Protein AF-A0A372KPI4-F1 (afdb_monomer_lite)

Secondary structure (DSSP, 8-state):
---HHHHHHHHHHHHHHHHHHHHHHHHH--TTTTT-B--BSS-SBHHHHHHHHHHH-PPBTT--THHHHHHHHHHHHHHH--

Organism: NCBI:txid2173853

Structure (mmCIF, N/CA/C/O backbone):
data_AF-A0A372KPI4-F1
#
_entry.id   AF-A0A372KPI4-F1
#
loop_
_atom_site.group_PDB
_atom_site.id
_atom_site.type_symbol
_atom_site.label_atom_id
_atom_site.label_alt_id
_atom_site.label_comp_id
_atom_site.label_asym_id
_atom_site.label_entity_id
_atom_site.label_seq_id
_atom_site.pdbx_PDB_ins_code
_atom_site.Cartn_x
_atom_site.Cartn_y
_atom_site.Cartn_z
_atom_site.occupancy
_atom_site.B_iso_or_equiv
_atom_site.auth_seq_id
_atom_site.auth_comp_id
_atom_site.auth_asym_id
_atom_site.auth_atom_id
_atom_site.pdbx_PDB_model_num
ATOM 1 N N . MET A 1 1 ? -22.366 8.358 19.152 1.00 82.38 1 MET A N 1
ATOM 2 C CA . MET A 1 1 ? -20.968 8.356 19.646 1.00 82.38 1 MET A CA 1
ATOM 3 C C . MET A 1 1 ? -20.571 6.929 19.988 1.00 82.38 1 MET A C 1
ATOM 5 O O . MET A 1 1 ? -21.427 6.192 20.455 1.00 82.38 1 MET A O 1
ATOM 9 N N . LEU A 1 2 ? -19.321 6.533 19.731 1.00 92.31 2 LEU A N 1
ATOM 10 C CA . LEU A 1 2 ? -18.821 5.203 20.109 1.00 92.31 2 LEU A CA 1
ATOM 11 C C . LEU A 1 2 ? -18.699 5.099 21.631 1.00 92.31 2 LEU A C 1
ATOM 13 O O . LEU A 1 2 ? -18.292 6.067 22.275 1.00 92.31 2 LEU A O 1
ATOM 17 N N . ASN A 1 3 ? -18.988 3.929 22.202 1.00 97.44 3 ASN A N 1
ATOM 18 C CA . ASN A 1 3 ? -18.672 3.697 23.611 1.00 97.44 3 ASN A CA 1
ATOM 19 C C . ASN A 1 3 ? -17.164 3.427 23.806 1.00 97.44 3 ASN A C 1
ATOM 21 O O . ASN A 1 3 ? -16.432 3.132 22.856 1.00 97.44 3 ASN A O 1
ATOM 25 N N . LYS A 1 4 ? -16.684 3.504 25.055 1.00 97.19 4 LYS A N 1
ATOM 26 C CA . LYS A 1 4 ? -15.259 3.320 25.396 1.00 97.19 4 LYS A CA 1
ATOM 27 C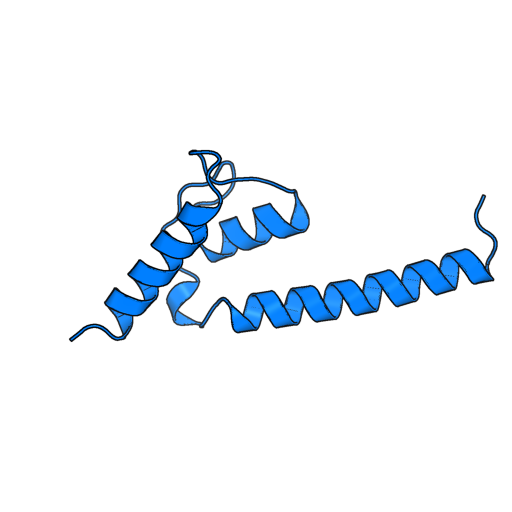 C . LYS A 1 4 ? -14.688 1.990 24.887 1.00 97.19 4 LYS A C 1
ATOM 29 O O . LYS A 1 4 ? -13.553 1.948 24.412 1.00 97.19 4 LYS A O 1
ATOM 34 N N . GLN A 1 5 ? -15.451 0.901 24.980 1.00 97.94 5 GLN A N 1
ATOM 35 C CA . GLN A 1 5 ? -15.006 -0.423 24.542 1.00 97.94 5 GLN A CA 1
ATOM 36 C C . GLN A 1 5 ? -14.867 -0.484 23.017 1.00 97.94 5 GLN A C 1
ATOM 38 O O . GLN A 1 5 ? -13.865 -0.990 22.508 1.00 97.94 5 GLN A O 1
ATOM 43 N N . GLU A 1 6 ? -15.835 0.067 22.287 1.00 98.06 6 GLU A N 1
ATOM 44 C CA . GLU A 1 6 ? -15.807 0.148 20.829 1.00 98.06 6 GLU A CA 1
ATOM 45 C C . GLU A 1 6 ? -14.670 1.030 20.327 1.00 98.06 6 GLU A C 1
ATOM 47 O O . GLU A 1 6 ? -13.953 0.621 19.412 1.00 98.06 6 GLU A O 1
ATOM 52 N N . PHE A 1 7 ? -14.475 2.197 20.946 1.00 98.12 7 PHE A N 1
ATOM 53 C CA . PHE A 1 7 ? -13.375 3.105 20.638 1.00 98.12 7 PHE A CA 1
ATOM 54 C C . PHE A 1 7 ? -12.023 2.400 20.805 1.00 98.12 7 PHE A C 1
ATOM 56 O O . PHE A 1 7 ? -11.250 2.303 19.853 1.00 98.12 7 PHE A O 1
ATOM 63 N N . ASN A 1 8 ? -11.779 1.790 21.970 1.00 98.25 8 ASN A N 1
ATOM 64 C CA . ASN A 1 8 ? -10.529 1.077 22.247 1.00 98.25 8 ASN A CA 1
ATOM 65 C C . ASN A 1 8 ? -10.312 -0.127 21.318 1.00 98.25 8 ASN A C 1
ATOM 67 O O . ASN A 1 8 ? -9.185 -0.398 20.900 1.00 98.25 8 ASN A O 1
ATOM 71 N N . ARG A 1 9 ? -11.380 -0.856 20.969 1.00 98.31 9 ARG A N 1
ATOM 72 C CA . ARG A 1 9 ? -11.305 -1.963 20.005 1.00 98.31 9 ARG A CA 1
ATOM 73 C C . ARG A 1 9 ? -10.892 -1.463 18.621 1.00 98.31 9 ARG A C 1
ATOM 75 O O . ARG A 1 9 ? -10.026 -2.079 18.004 1.00 98.31 9 ARG A O 1
ATOM 82 N N . LYS A 1 10 ? -11.488 -0.365 18.142 1.00 98.31 10 LYS A N 1
ATOM 83 C CA . LYS A 1 10 ? -11.138 0.235 16.847 1.00 98.31 10 LYS A CA 1
ATOM 84 C C . LYS A 1 10 ? -9.701 0.761 16.845 1.00 98.31 10 LYS A C 1
ATOM 86 O O . LYS A 1 10 ? -8.978 0.445 15.911 1.00 98.31 10 LYS A O 1
ATOM 91 N N . MET A 1 11 ? -9.264 1.433 17.913 1.00 98.06 11 MET A N 1
ATOM 92 C CA . MET A 1 11 ? -7.881 1.910 18.067 1.00 98.06 11 MET A CA 1
ATOM 93 C C . MET A 1 11 ? -6.855 0.772 17.991 1.00 98.06 11 MET A C 1
ATOM 95 O O . MET A 1 11 ? -5.919 0.836 17.200 1.00 98.06 11 MET A O 1
ATOM 99 N N . ARG A 1 12 ? -7.053 -0.316 18.752 1.00 98.38 12 ARG A N 1
ATOM 100 C CA . ARG A 1 12 ? -6.149 -1.481 18.701 1.00 98.38 12 ARG A CA 1
ATOM 101 C C . ARG A 1 12 ? -6.131 -2.147 17.328 1.00 98.38 12 ARG A C 1
ATOM 103 O O . ARG A 1 12 ? -5.073 -2.554 16.858 1.00 98.38 12 ARG A O 1
ATOM 110 N N . ARG A 1 13 ? -7.296 -2.255 16.679 1.00 98.38 13 ARG A N 1
ATOM 111 C CA . ARG A 1 13 ? -7.385 -2.808 15.324 1.00 98.38 13 ARG A CA 1
ATOM 112 C C . ARG A 1 13 ? -6.641 -1.932 14.319 1.00 98.38 13 ARG A C 1
ATOM 114 O O . ARG A 1 13 ? -5.906 -2.486 13.514 1.00 98.38 13 ARG A O 1
ATOM 121 N N . ALA A 1 14 ? -6.823 -0.613 14.380 1.00 98.06 14 ALA A N 1
ATOM 122 C CA . ALA A 1 14 ? -6.118 0.332 13.520 1.00 98.06 14 ALA A CA 1
ATOM 123 C C . ALA A 1 14 ? -4.603 0.186 13.691 1.00 98.06 14 ALA A C 1
ATOM 125 O O . ALA A 1 14 ? -3.918 -0.052 12.708 1.00 98.06 14 ALA A O 1
ATOM 126 N N . ARG A 1 15 ? -4.103 0.173 14.936 1.00 98.06 15 ARG A N 1
ATOM 127 C CA . ARG A 1 15 ? -2.674 -0.022 15.215 1.00 98.06 15 ARG A CA 1
ATOM 128 C C . ARG A 1 15 ? -2.116 -1.307 14.596 1.00 98.06 15 ARG A C 1
ATOM 130 O O . ARG A 1 15 ? -1.101 -1.249 13.915 1.00 98.06 15 ARG A O 1
ATOM 137 N N . ARG A 1 16 ? -2.805 -2.438 14.783 1.00 98.31 16 ARG A N 1
ATOM 138 C CA . ARG A 1 16 ? -2.387 -3.725 14.205 1.00 98.31 16 ARG A CA 1
ATOM 139 C C . ARG A 1 16 ? -2.368 -3.697 12.674 1.00 98.31 16 ARG A C 1
ATOM 141 O O . ARG A 1 16 ? -1.474 -4.269 12.068 1.00 98.31 16 ARG A O 1
ATOM 148 N N . LEU A 1 17 ? -3.365 -3.069 12.049 1.00 97.31 17 LEU A N 1
ATOM 149 C CA . LEU A 1 17 ? -3.405 -2.933 10.590 1.00 97.31 17 LEU A CA 1
ATOM 150 C C . LEU A 1 17 ? -2.267 -2.039 10.086 1.00 97.31 17 LEU A C 1
ATOM 152 O O . LEU A 1 17 ? -1.629 -2.387 9.104 1.00 97.31 17 LEU A O 1
ATOM 156 N N . THR A 1 18 ? -1.963 -0.943 10.784 1.00 95.94 18 THR A N 1
ATOM 157 C CA . THR A 1 18 ? -0.817 -0.083 10.460 1.00 95.94 18 THR A CA 1
ATOM 158 C C . THR A 1 18 ? 0.505 -0.844 10.540 1.00 95.94 18 THR A C 1
ATOM 160 O O . THR A 1 18 ? 1.334 -0.704 9.652 1.00 95.94 18 THR A O 1
ATOM 163 N N . GLU A 1 19 ? 0.703 -1.680 11.562 1.00 96.44 19 GLU A N 1
ATOM 164 C CA . GLU A 1 19 ? 1.907 -2.518 11.678 1.00 96.44 19 GLU A CA 1
ATOM 165 C C . GLU A 1 19 ? 2.038 -3.502 10.506 1.00 96.44 19 GLU A C 1
ATOM 167 O O . GLU A 1 19 ? 3.122 -3.639 9.948 1.00 96.44 19 GLU A O 1
ATOM 172 N N . GLN A 1 20 ? 0.931 -4.118 10.076 1.00 96.69 20 GLN A N 1
ATOM 173 C CA . GLN A 1 20 ? 0.918 -4.996 8.898 1.00 96.69 20 GLN A CA 1
ATOM 174 C C . GLN A 1 20 ? 1.229 -4.239 7.604 1.00 96.69 20 GLN A C 1
ATOM 176 O O . GLN A 1 20 ? 1.991 -4.729 6.781 1.00 96.69 20 GLN A O 1
ATOM 181 N N . VAL A 1 21 ? 0.676 -3.036 7.433 1.00 94.56 21 VAL A N 1
ATOM 182 C CA . VAL A 1 21 ? 0.975 -2.176 6.279 1.00 94.56 21 VAL A CA 1
ATOM 183 C C . VAL A 1 21 ? 2.455 -1.805 6.239 1.00 94.56 21 VAL A C 1
ATOM 185 O O . VAL A 1 21 ? 3.066 -1.889 5.180 1.00 94.56 21 VAL A O 1
ATOM 188 N N . ILE A 1 22 ? 3.040 -1.426 7.379 1.00 91.44 22 ILE A N 1
ATOM 189 C CA . ILE A 1 22 ? 4.473 -1.117 7.471 1.00 91.44 22 ILE A CA 1
ATOM 190 C C . ILE A 1 22 ? 5.296 -2.334 7.051 1.00 91.44 22 ILE A C 1
ATOM 192 O O . ILE A 1 22 ? 6.186 -2.194 6.222 1.00 91.44 22 ILE A O 1
ATOM 196 N N . GLN A 1 23 ? 4.983 -3.519 7.580 1.00 92.75 23 GLN A N 1
ATOM 197 C CA . GLN A 1 23 ? 5.689 -4.746 7.218 1.00 92.75 23 GLN A CA 1
ATOM 198 C C . GLN A 1 23 ? 5.593 -5.041 5.713 1.00 92.75 23 GLN A C 1
ATOM 200 O O . GLN A 1 23 ? 6.612 -5.300 5.088 1.00 92.75 23 GLN A O 1
ATOM 205 N N . LEU A 1 24 ? 4.403 -4.929 5.118 1.00 92.56 24 LEU A N 1
ATOM 206 C CA . LEU A 1 24 ? 4.219 -5.143 3.680 1.00 92.56 24 LEU A CA 1
ATOM 207 C C . LEU A 1 24 ? 4.997 -4.126 2.833 1.00 92.56 24 LEU A C 1
ATOM 209 O O . LEU A 1 24 ? 5.582 -4.511 1.830 1.00 92.56 24 LEU A O 1
ATOM 213 N N . LYS A 1 25 ? 5.059 -2.848 3.241 1.00 89.19 25 LYS A N 1
ATOM 214 C CA . LYS A 1 25 ? 5.885 -1.834 2.556 1.00 89.19 25 LYS A CA 1
ATOM 215 C C . LYS A 1 25 ? 7.368 -2.241 2.540 1.00 89.19 25 LYS A C 1
ATOM 217 O O . LYS A 1 25 ? 8.005 -2.118 1.502 1.00 89.19 25 LYS A O 1
ATOM 222 N N . TRP A 1 26 ? 7.886 -2.772 3.652 1.00 86.44 26 TRP A N 1
ATOM 223 C CA . TRP A 1 26 ? 9.259 -3.296 3.737 1.00 86.44 26 TRP A CA 1
ATOM 224 C C . TRP A 1 26 ? 9.485 -4.578 2.931 1.00 86.44 26 TRP A C 1
ATOM 226 O O . TRP A 1 26 ? 10.587 -4.803 2.453 1.00 86.44 26 TRP A O 1
ATOM 236 N N . GLU A 1 27 ? 8.475 -5.439 2.805 1.00 87.75 27 GLU A N 1
ATOM 237 C CA . GLU A 1 27 ? 8.571 -6.663 1.997 1.00 87.75 27 GLU A CA 1
ATOM 238 C C . GLU A 1 27 ? 8.533 -6.367 0.492 1.00 87.75 27 GLU A C 1
ATOM 240 O O . GLU A 1 27 ? 9.125 -7.112 -0.284 1.00 87.75 27 GLU A O 1
ATOM 245 N N . ILE A 1 28 ? 7.847 -5.292 0.085 1.00 86.88 28 ILE A N 1
ATOM 246 C CA . ILE A 1 28 ? 7.789 -4.845 -1.313 1.00 86.88 28 ILE A CA 1
ATOM 247 C C . ILE A 1 28 ? 9.082 -4.142 -1.725 1.00 86.88 28 ILE A C 1
ATOM 249 O O . ILE A 1 28 ? 9.511 -4.347 -2.850 1.00 86.88 28 ILE A O 1
ATOM 253 N N . LEU A 1 29 ? 9.657 -3.307 -0.852 1.00 80.69 29 LEU A N 1
ATOM 254 C CA . LEU A 1 29 ? 10.787 -2.439 -1.184 1.00 80.69 29 LEU A CA 1
ATOM 255 C C . LEU A 1 29 ? 12.076 -2.912 -0.507 1.00 80.69 29 LEU A C 1
ATOM 257 O O . LEU A 1 29 ? 12.219 -2.810 0.715 1.00 80.69 29 LEU A O 1
ATOM 261 N N . SER A 1 30 ? 13.048 -3.358 -1.301 1.00 72.94 30 SER A N 1
ATOM 262 C CA . SER A 1 30 ? 14.437 -3.451 -0.841 1.00 72.94 30 SER A CA 1
ATOM 263 C C . SER A 1 30 ? 15.101 -2.061 -0.811 1.00 72.94 30 SER A C 1
ATOM 265 O O . SER A 1 30 ? 14.613 -1.109 -1.420 1.00 72.94 30 SER A O 1
ATOM 267 N N . ASN A 1 31 ? 16.216 -1.901 -0.081 1.00 69.44 31 ASN A N 1
ATOM 268 C CA . ASN A 1 31 ? 16.859 -0.586 0.106 1.00 69.44 31 ASN A CA 1
ATOM 269 C C . ASN A 1 31 ? 17.245 0.112 -1.214 1.00 69.44 31 ASN A C 1
ATOM 271 O O . ASN A 1 31 ? 17.224 1.341 -1.268 1.00 69.44 31 ASN A O 1
ATOM 275 N N . ASP A 1 32 ? 17.588 -0.650 -2.253 1.00 71.81 32 ASP A N 1
ATOM 276 C CA . ASP A 1 32 ? 18.045 -0.102 -3.536 1.00 71.81 32 ASP A CA 1
ATOM 277 C C . ASP A 1 32 ? 16.868 0.319 -4.445 1.00 71.81 32 ASP A C 1
ATOM 279 O O . ASP A 1 32 ? 17.034 1.163 -5.324 1.00 71.81 32 ASP A O 1
ATOM 283 N N . GLU A 1 33 ? 15.655 -0.181 -4.185 1.00 78.69 33 GLU A N 1
ATOM 284 C CA . GLU A 1 33 ? 14.431 0.112 -4.954 1.00 78.69 33 GLU A CA 1
ATOM 285 C C . GLU A 1 33 ? 13.756 1.430 -4.537 1.00 78.69 33 GLU A C 1
ATOM 287 O O . GLU A 1 33 ? 12.858 1.933 -5.215 1.00 78.69 33 GLU A O 1
ATOM 292 N N . LEU A 1 34 ? 14.180 2.021 -3.414 1.00 81.06 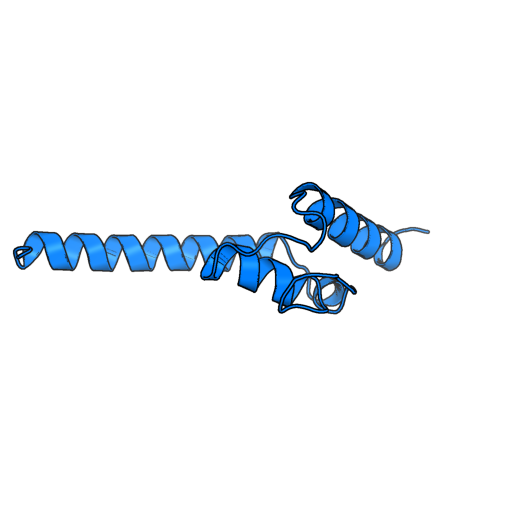34 LEU A N 1
ATOM 293 C CA . LEU A 1 34 ? 13.562 3.234 -2.872 1.00 81.06 34 LEU A CA 1
ATOM 294 C C . LEU A 1 34 ? 13.683 4.424 -3.831 1.00 81.06 34 LEU A C 1
ATOM 296 O O . LEU A 1 34 ? 12.766 5.227 -3.945 1.00 81.06 34 LEU A O 1
ATOM 300 N N . LEU A 1 35 ? 14.804 4.527 -4.547 1.00 87.19 35 LEU A N 1
ATOM 301 C CA . LEU A 1 35 ? 15.086 5.647 -5.450 1.00 87.19 35 LEU A CA 1
ATOM 302 C C . LEU A 1 35 ? 14.663 5.378 -6.898 1.00 87.19 35 LEU A C 1
ATOM 304 O O . LEU A 1 35 ? 14.930 6.207 -7.772 1.00 87.19 35 LEU A O 1
ATOM 308 N N . THR A 1 36 ? 14.011 4.243 -7.168 1.00 90.31 36 THR A N 1
ATOM 309 C CA . THR A 1 36 ? 13.549 3.897 -8.512 1.00 90.31 36 THR A CA 1
ATOM 310 C C . THR A 1 36 ? 12.608 4.983 -9.029 1.00 90.31 36 THR A C 1
ATOM 312 O O . THR A 1 36 ? 11.587 5.253 -8.391 1.00 90.31 36 THR A O 1
ATOM 315 N N . PRO A 1 37 ? 12.902 5.606 -10.185 1.00 92.00 37 PRO A N 1
ATOM 316 C CA . PRO A 1 37 ? 12.052 6.650 -10.733 1.00 92.00 37 PRO A CA 1
ATOM 317 C C . PRO A 1 37 ? 10.630 6.152 -11.002 1.00 92.00 37 PRO A C 1
ATOM 319 O O . PRO A 1 37 ? 10.422 5.149 -11.688 1.00 92.00 37 PRO A O 1
ATOM 322 N N . PHE A 1 38 ? 9.647 6.909 -10.528 1.00 93.62 38 PHE A N 1
ATOM 323 C CA . PHE A 1 38 ? 8.226 6.647 -10.722 1.00 93.62 38 PHE A CA 1
ATOM 324 C C . PHE A 1 38 ? 7.492 7.936 -11.090 1.00 93.62 38 PHE A C 1
ATOM 326 O O . PHE A 1 38 ? 7.922 9.029 -10.738 1.00 93.62 38 PHE A O 1
ATOM 333 N N . LYS A 1 39 ? 6.374 7.837 -11.813 1.00 91.00 39 LYS A N 1
ATOM 334 C CA . LYS A 1 39 ? 5.548 9.005 -12.148 1.00 91.00 39 LYS A CA 1
ATOM 335 C C . LYS A 1 39 ? 4.156 8.871 -11.543 1.00 91.00 39 LYS A C 1
ATOM 337 O O . LYS A 1 39 ? 3.263 8.278 -12.151 1.00 91.00 39 LYS A O 1
ATOM 342 N N . GLY A 1 40 ? 3.981 9.454 -10.362 1.00 89.88 40 GLY A N 1
ATOM 343 C CA . GLY A 1 40 ? 2.681 9.635 -9.722 1.00 89.88 40 GLY A CA 1
ATOM 344 C C . GLY A 1 40 ? 2.244 11.099 -9.704 1.00 89.88 40 GLY A C 1
ATOM 345 O O . GLY A 1 40 ? 2.939 11.981 -10.205 1.00 89.88 40 GLY A O 1
ATOM 346 N N . ILE A 1 41 ? 1.065 11.354 -9.131 1.00 88.50 41 ILE A N 1
ATOM 347 C CA . ILE A 1 41 ? 0.517 12.713 -8.985 1.00 88.50 41 ILE A CA 1
ATOM 348 C C . ILE A 1 41 ? 1.383 13.539 -8.023 1.00 88.50 41 ILE A C 1
ATOM 350 O O . ILE A 1 41 ? 1.740 14.669 -8.348 1.00 88.50 41 ILE A O 1
ATOM 354 N N . ASN A 1 42 ? 1.753 12.958 -6.878 1.00 88.75 42 ASN A N 1
ATOM 355 C CA . ASN A 1 42 ? 2.561 13.604 -5.838 1.00 88.75 42 ASN A CA 1
ATOM 356 C C . ASN A 1 42 ? 3.836 12.817 -5.495 1.00 88.75 42 ASN A C 1
ATOM 358 O O . ASN A 1 42 ? 4.326 12.887 -4.371 1.00 88.75 42 ASN A O 1
ATOM 362 N N . SER A 1 43 ? 4.355 12.040 -6.444 1.00 93.25 43 SER A N 1
ATOM 363 C CA . SER A 1 43 ? 5.510 11.165 -6.229 1.00 93.25 43 SER A CA 1
ATOM 364 C C . SER A 1 43 ? 6.393 11.069 -7.465 1.00 93.25 43 SER A C 1
ATOM 366 O O . SER A 1 43 ? 5.914 11.043 -8.605 1.00 93.25 43 SER A O 1
ATOM 368 N N . THR A 1 44 ? 7.698 11.013 -7.215 1.00 93.69 44 THR A N 1
ATOM 369 C CA . THR A 1 44 ? 8.755 10.908 -8.230 1.00 93.69 44 THR A CA 1
ATOM 370 C C . THR A 1 44 ? 9.590 9.639 -8.103 1.00 93.69 44 THR A C 1
ATOM 372 O O . THR A 1 44 ? 10.328 9.286 -9.027 1.00 93.69 44 THR A O 1
ATOM 375 N N . THR A 1 45 ? 9.437 8.927 -6.992 1.00 93.69 45 THR A N 1
ATOM 376 C CA . THR A 1 45 ? 10.071 7.640 -6.718 1.00 93.69 45 THR A CA 1
ATOM 377 C C . THR A 1 45 ? 9.026 6.575 -6.402 1.00 93.69 45 THR A C 1
ATOM 379 O O . THR A 1 45 ? 7.874 6.870 -6.060 1.00 93.69 45 THR A O 1
ATOM 382 N N . LEU A 1 46 ? 9.420 5.312 -6.550 1.00 92.62 46 LEU A N 1
ATOM 383 C CA . LEU A 1 46 ? 8.555 4.169 -6.285 1.00 92.62 46 LEU A CA 1
ATOM 384 C C . LEU A 1 46 ? 8.131 4.114 -4.809 1.00 92.62 46 LEU A C 1
ATOM 386 O O . LEU A 1 46 ? 6.974 3.799 -4.524 1.00 92.62 46 LEU A O 1
ATOM 390 N N . ASP A 1 47 ? 9.017 4.490 -3.881 1.00 93.44 47 ASP A N 1
ATOM 391 C CA . ASP A 1 47 ? 8.694 4.544 -2.453 1.00 93.44 47 ASP A CA 1
ATOM 392 C C . ASP A 1 47 ? 7.639 5.619 -2.140 1.00 93.44 47 ASP A C 1
ATOM 394 O O . ASP A 1 47 ? 6.633 5.330 -1.483 1.00 93.44 47 ASP A O 1
ATOM 398 N N . GLU A 1 48 ? 7.817 6.838 -2.662 1.00 93.94 48 GLU A N 1
ATOM 399 C CA . GLU A 1 48 ? 6.860 7.935 -2.517 1.00 93.94 48 GLU A CA 1
ATOM 400 C C . GLU A 1 48 ? 5.503 7.519 -3.085 1.00 93.94 48 GLU A C 1
ATOM 402 O O . GLU A 1 48 ? 4.469 7.726 -2.453 1.00 93.94 48 GLU A O 1
ATOM 407 N N . ALA A 1 49 ? 5.498 6.871 -4.252 1.00 94.50 49 ALA A N 1
ATOM 408 C CA . ALA A 1 49 ? 4.277 6.471 -4.931 1.00 94.50 49 ALA A CA 1
ATOM 409 C C . ALA A 1 49 ? 3.505 5.381 -4.177 1.00 94.50 49 ALA A C 1
ATOM 411 O O . ALA A 1 49 ? 2.285 5.486 -4.031 1.00 94.50 49 ALA A O 1
ATOM 412 N N . ILE A 1 50 ? 4.193 4.365 -3.647 1.00 93.19 50 ILE A N 1
ATOM 413 C CA . ILE A 1 50 ? 3.573 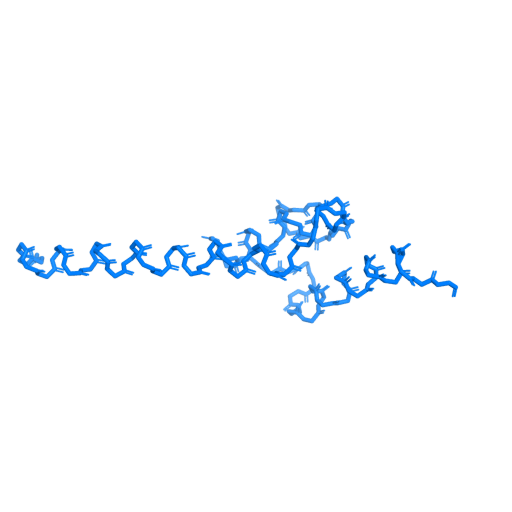3.322 -2.814 1.00 93.19 50 ILE A CA 1
ATOM 414 C C . ILE A 1 50 ? 3.017 3.926 -1.519 1.00 93.19 50 ILE A C 1
ATOM 416 O O . ILE A 1 50 ? 1.915 3.568 -1.090 1.00 93.19 50 ILE A O 1
ATOM 420 N N . ASN A 1 51 ? 3.740 4.867 -0.903 1.00 92.94 51 ASN A N 1
ATOM 421 C CA . ASN A 1 51 ? 3.245 5.596 0.263 1.00 92.94 51 ASN A CA 1
ATOM 422 C C . ASN A 1 51 ? 1.988 6.410 -0.082 1.00 92.94 51 ASN A C 1
ATOM 424 O O . ASN A 1 51 ? 0.983 6.289 0.618 1.00 92.94 51 ASN A O 1
ATOM 428 N N . CYS A 1 52 ? 1.992 7.150 -1.193 1.00 93.94 52 CYS A N 1
ATOM 429 C CA . CYS A 1 52 ? 0.833 7.909 -1.662 1.00 93.94 52 CYS A CA 1
ATOM 430 C C . CYS A 1 52 ? -0.383 7.022 -1.963 1.00 93.94 52 CYS A C 1
ATOM 432 O O . CYS A 1 52 ? -1.503 7.357 -1.571 1.00 93.94 52 CYS A O 1
ATOM 434 N N . TYR A 1 53 ? -0.179 5.863 -2.592 1.00 93.94 53 TYR A N 1
ATOM 435 C CA . TYR A 1 53 ? -1.255 4.907 -2.851 1.00 93.94 53 TYR A CA 1
ATOM 436 C C . TYR A 1 53 ? -1.870 4.367 -1.559 1.00 93.94 53 TYR A C 1
ATOM 438 O O . TYR A 1 53 ? -3.090 4.351 -1.406 1.00 93.94 53 TYR A O 1
ATOM 446 N N . ILE A 1 54 ? -1.044 3.953 -0.599 1.00 92.69 54 ILE A N 1
ATOM 447 C CA . ILE A 1 54 ? -1.535 3.326 0.633 1.00 92.69 54 ILE A CA 1
ATOM 448 C C . ILE A 1 54 ? -2.175 4.350 1.577 1.00 92.69 54 ILE A C 1
ATOM 450 O O . ILE A 1 54 ? -3.226 4.073 2.159 1.00 92.69 54 ILE A O 1
ATOM 454 N N . ASP A 1 55 ? -1.545 5.512 1.744 1.00 91.69 55 ASP A N 1
ATOM 455 C CA . ASP A 1 55 ? -1.938 6.483 2.765 1.00 91.69 55 ASP A CA 1
ATOM 456 C C . ASP A 1 55 ? -3.001 7.473 2.251 1.00 91.69 55 ASP A C 1
ATOM 458 O O . ASP A 1 55 ? -3.817 7.955 3.042 1.00 91.69 55 ASP A O 1
ATOM 462 N N . TYR A 1 56 ? -3.049 7.725 0.934 1.00 92.50 56 TYR A N 1
ATOM 463 C CA . TYR A 1 56 ? -3.961 8.698 0.313 1.00 92.50 56 TYR A CA 1
ATOM 464 C C . TYR A 1 56 ? -4.817 8.138 -0.836 1.00 92.50 56 TYR A C 1
ATOM 466 O O . TYR A 1 56 ? -5.725 8.829 -1.298 1.00 92.50 56 TYR A O 1
ATOM 474 N N . GLY A 1 57 ? -4.597 6.893 -1.273 1.00 92.06 57 GLY A N 1
ATOM 475 C CA . GLY A 1 57 ? -5.365 6.274 -2.360 1.00 92.06 57 GLY A CA 1
ATOM 476 C C . GLY A 1 57 ? -5.001 6.784 -3.756 1.00 92.06 57 GLY A C 1
ATOM 477 O O . GLY A 1 57 ? -5.780 6.596 -4.690 1.00 92.06 57 GLY A O 1
ATOM 478 N N . GLU A 1 58 ? -3.858 7.457 -3.907 1.00 93.06 58 GLU A N 1
ATOM 479 C CA . GLU A 1 58 ? -3.405 7.986 -5.196 1.00 93.06 58 GLU A CA 1
ATOM 480 C C . GLU A 1 58 ? -2.940 6.875 -6.133 1.00 93.06 58 GLU A C 1
ATOM 482 O O . GLU A 1 58 ? -2.217 5.969 -5.731 1.00 93.06 58 GLU A O 1
ATOM 487 N N . LEU A 1 59 ? -3.308 6.972 -7.406 1.00 91.38 59 LEU A N 1
ATOM 488 C CA . LEU A 1 59 ? -2.834 6.060 -8.440 1.00 91.38 59 LEU A CA 1
ATOM 489 C C . LEU A 1 59 ? -1.685 6.684 -9.248 1.00 91.38 59 LEU A C 1
ATOM 491 O O . LEU A 1 59 ? -1.457 7.899 -9.184 1.00 91.38 59 LEU A O 1
ATOM 495 N N . PRO A 1 60 ? -0.968 5.867 -10.037 1.00 92.06 60 PRO A N 1
ATOM 496 C CA . PRO A 1 60 ? -0.007 6.363 -11.018 1.00 92.06 60 PRO A CA 1
ATOM 497 C C . PRO A 1 60 ? -0.695 7.311 -12.006 1.00 92.06 60 PRO A C 1
ATOM 499 O O . PRO A 1 60 ? -1.916 7.272 -12.153 1.00 92.06 60 PRO A O 1
ATOM 502 N N . LEU A 1 61 ? 0.064 8.137 -12.736 1.00 92.00 61 L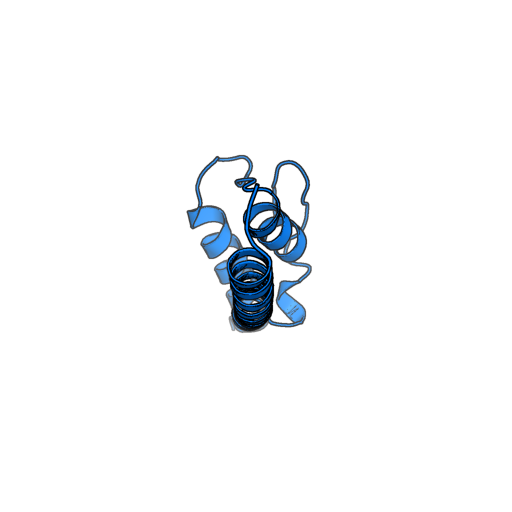EU A N 1
ATOM 503 C CA . LEU A 1 61 ? -0.537 9.091 -13.690 1.00 92.00 61 LEU A CA 1
ATOM 504 C C . LEU A 1 61 ? -1.403 8.416 -14.768 1.00 92.00 61 LEU A C 1
ATOM 506 O O . LEU A 1 61 ? -2.323 9.032 -15.303 1.00 92.00 61 LEU A O 1
ATOM 510 N N . SER A 1 62 ? -1.109 7.156 -15.084 1.00 92.19 62 SER A N 1
ATOM 511 C CA . SER A 1 62 ? -1.882 6.326 -16.008 1.00 92.19 62 SER A CA 1
ATOM 512 C C . SER A 1 62 ? -3.212 5.824 -15.425 1.00 92.19 62 SER A C 1
ATOM 514 O O . SER A 1 62 ? -4.054 5.327 -16.167 1.00 92.19 62 SER A O 1
ATOM 516 N N . ASN A 1 63 ? -3.407 5.942 -14.108 1.00 91.75 63 ASN A N 1
ATOM 517 C CA . ASN A 1 63 ? -4.438 5.283 -13.306 1.00 91.75 63 ASN A CA 1
ATOM 518 C C . ASN A 1 63 ? -4.398 3.742 -13.327 1.00 91.75 63 ASN A C 1
ATOM 520 O O . ASN A 1 63 ? -5.354 3.103 -12.881 1.00 91.75 63 ASN A O 1
ATOM 524 N N . HIS A 1 64 ? -3.313 3.128 -13.805 1.00 92.94 64 HIS A N 1
ATOM 525 C CA . HIS A 1 64 ? -3.151 1.676 -13.828 1.00 92.94 64 HIS A CA 1
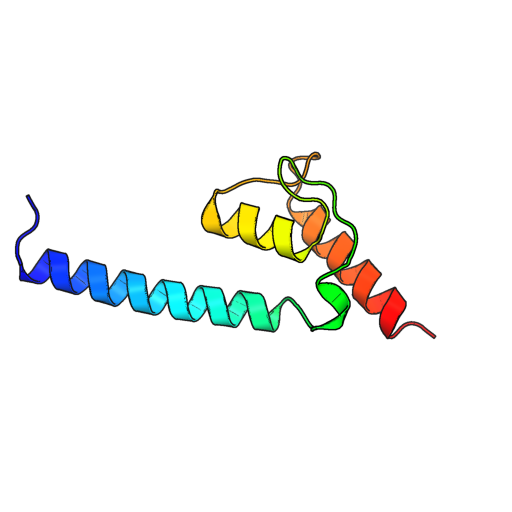ATOM 526 C C . HIS A 1 64 ? -2.273 1.202 -12.672 1.00 92.94 64 HIS A C 1
ATOM 528 O O . HIS A 1 64 ? -1.141 1.642 -12.515 1.00 92.94 64 HIS A O 1
ATOM 534 N N . PHE A 1 65 ? -2.799 0.282 -11.860 1.00 89.25 65 PHE A N 1
ATOM 535 C CA . PHE A 1 65 ? -2.071 -0.277 -10.719 1.00 89.25 65 PHE A CA 1
ATOM 536 C C . PHE A 1 65 ? -0.836 -1.090 -11.146 1.00 89.25 65 PHE A C 1
ATOM 538 O O . PHE A 1 65 ? 0.169 -1.092 -10.440 1.00 89.25 65 PHE A O 1
ATOM 545 N N . ASP A 1 66 ? -0.880 -1.725 -12.318 1.00 93.12 66 ASP A N 1
ATOM 546 C CA . ASP A 1 66 ? 0.221 -2.551 -12.830 1.00 93.12 66 ASP A CA 1
ATOM 547 C C . ASP A 1 66 ? 1.519 -1.754 -13.051 1.00 93.12 66 ASP A C 1
ATOM 549 O O . ASP A 1 66 ? 2.607 -2.324 -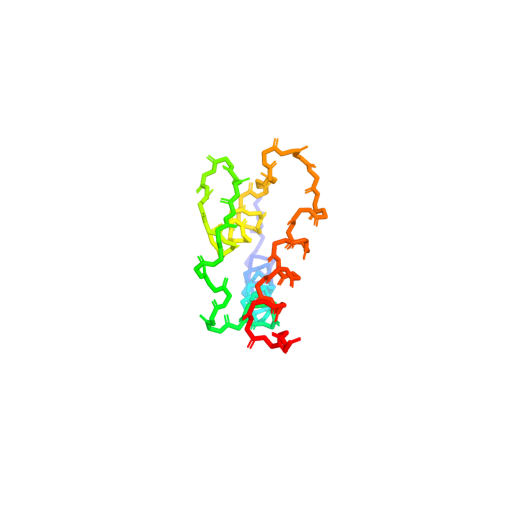12.997 1.00 93.12 66 ASP A O 1
ATOM 553 N N . ASP A 1 67 ? 1.439 -0.426 -13.189 1.00 92.56 67 ASP A N 1
ATOM 554 C CA . ASP A 1 67 ? 2.618 0.436 -13.314 1.00 92.56 67 ASP A CA 1
ATOM 555 C C . ASP A 1 67 ? 3.544 0.345 -12.090 1.00 92.56 67 ASP A C 1
ATOM 557 O O . ASP A 1 67 ? 4.761 0.475 -12.236 1.00 92.56 67 ASP A O 1
ATOM 561 N N . PHE A 1 68 ? 3.003 0.081 -10.890 1.00 92.94 68 PHE A N 1
ATOM 562 C CA . PHE A 1 68 ? 3.821 -0.172 -9.698 1.00 92.94 68 PHE A CA 1
ATOM 563 C C . PHE A 1 68 ? 4.697 -1.413 -9.876 1.00 92.94 68 PHE A C 1
ATOM 565 O O . PHE A 1 68 ? 5.872 -1.397 -9.512 1.00 92.94 68 PHE A O 1
ATOM 572 N N . TYR A 1 69 ? 4.138 -2.476 -10.461 1.00 92.38 69 TYR A N 1
ATOM 573 C CA . TYR A 1 69 ? 4.871 -3.712 -10.702 1.00 92.38 69 TYR A CA 1
ATOM 574 C C . TYR A 1 69 ? 5.923 -3.542 -11.797 1.00 92.38 69 TYR A C 1
ATOM 576 O O . TYR A 1 69 ? 7.040 -4.012 -11.629 1.00 92.38 69 TYR A O 1
ATOM 584 N N . GLU A 1 70 ? 5.617 -2.832 -12.883 1.00 92.44 70 GLU A N 1
ATOM 585 C CA . GLU A 1 70 ? 6.601 -2.572 -13.943 1.00 92.44 70 GLU A CA 1
ATOM 586 C C . GLU A 1 70 ? 7.782 -1.726 -13.446 1.00 92.44 70 GLU A C 1
ATOM 588 O O . GLU A 1 70 ? 8.928 -1.963 -13.832 1.00 92.44 70 GLU A O 1
ATOM 593 N N . ALA A 1 71 ? 7.526 -0.757 -12.561 1.00 90.94 71 ALA A N 1
ATOM 594 C CA . ALA A 1 71 ? 8.586 0.011 -11.914 1.00 90.94 71 ALA A CA 1
ATOM 595 C C . ALA A 1 71 ? 9.435 -0.861 -10.978 1.00 90.94 71 ALA A C 1
ATOM 597 O O . ALA A 1 71 ? 10.661 -0.829 -11.067 1.00 90.94 71 ALA A O 1
ATOM 598 N N . TYR A 1 72 ? 8.793 -1.682 -10.143 1.00 90.56 72 TYR A N 1
ATOM 599 C CA . TYR A 1 72 ? 9.479 -2.646 -9.281 1.00 90.56 72 TYR A CA 1
ATOM 600 C C . TYR A 1 72 ? 10.330 -3.639 -10.086 1.00 90.56 72 TYR A C 1
ATOM 602 O O . TYR A 1 72 ? 11.512 -3.829 -9.814 1.00 90.56 72 TYR A O 1
ATOM 610 N N . LYS A 1 73 ? 9.751 -4.241 -11.128 1.00 90.75 73 LYS A N 1
ATOM 611 C CA . LYS A 1 73 ? 10.420 -5.211 -11.997 1.00 90.75 73 LYS A CA 1
ATOM 612 C C . LYS A 1 73 ? 11.659 -4.606 -12.652 1.00 90.75 73 LYS A C 1
ATOM 614 O O . LYS A 1 73 ? 12.701 -5.250 -12.673 1.00 90.75 73 LYS A O 1
ATOM 619 N N . ARG A 1 74 ? 11.560 -3.367 -13.139 1.00 88.69 74 ARG A N 1
ATOM 620 C CA . ARG A 1 74 ? 12.704 -2.643 -13.702 1.00 88.69 74 ARG A CA 1
ATOM 621 C C . ARG A 1 74 ? 13.818 -2.450 -12.676 1.00 88.69 74 ARG A C 1
ATOM 623 O O . ARG A 1 74 ? 14.969 -2.692 -13.007 1.00 88.69 74 ARG A O 1
ATOM 630 N N . ALA A 1 75 ? 13.479 -2.057 -11.448 1.00 87.56 75 ALA A N 1
ATOM 631 C CA . ALA A 1 75 ? 14.460 -1.912 -10.374 1.00 87.56 75 ALA A CA 1
ATOM 632 C C . ALA A 1 75 ? 15.184 -3.235 -10.086 1.00 87.56 75 ALA A C 1
ATOM 634 O O . ALA A 1 75 ? 16.409 -3.274 -9.994 1.00 87.56 75 ALA A O 1
ATOM 635 N N . TYR A 1 76 ? 14.423 -4.330 -10.022 1.00 86.56 76 TYR A N 1
ATOM 636 C CA . TYR A 1 76 ? 14.972 -5.666 -9.824 1.00 86.56 76 TYR A CA 1
ATOM 637 C C . TYR A 1 76 ? 15.915 -6.079 -10.967 1.00 86.56 76 TYR A C 1
ATOM 639 O O . TYR A 1 76 ? 17.007 -6.585 -10.718 1.00 86.56 76 TYR A O 1
ATOM 647 N N . GLU A 1 77 ? 15.521 -5.843 -12.221 1.00 88.38 77 GLU A N 1
ATOM 648 C CA . GLU A 1 77 ? 16.355 -6.114 -13.398 1.00 88.38 77 GLU A CA 1
ATOM 649 C C . GLU A 1 77 ? 17.628 -5.253 -13.421 1.00 88.38 77 GLU A C 1
ATOM 651 O O . GLU A 1 77 ? 18.687 -5.755 -13.774 1.00 88.38 77 GLU A O 1
ATOM 656 N N . GLU A 1 78 ? 17.574 -3.988 -13.002 1.00 83.62 78 GLU A N 1
ATOM 657 C CA . GLU A 1 78 ? 18.758 -3.118 -12.921 1.00 83.62 78 GLU A CA 1
ATOM 658 C C . GLU A 1 78 ? 19.751 -3.561 -11.831 1.00 83.62 78 GLU A C 1
ATOM 660 O O . GLU A 1 78 ? 20.960 -3.394 -11.991 1.00 83.62 78 GLU A O 1
ATOM 665 N N . GLN A 1 79 ? 19.257 -4.126 -10.726 1.00 78.75 79 GLN A N 1
ATOM 666 C CA . GLN A 1 79 ? 20.086 -4.555 -9.597 1.00 78.75 79 GLN A CA 1
ATOM 667 C C . GLN A 1 79 ? 20.652 -5.974 -9.769 1.00 78.75 79 GLN A C 1
ATOM 669 O O . GLN A 1 79 ? 21.767 -6.249 -9.319 1.00 78.75 79 GLN A O 1
ATOM 674 N N . TYR A 1 80 ? 19.888 -6.878 -10.387 1.00 80.50 80 TYR A N 1
ATOM 675 C CA . TYR A 1 80 ? 20.194 -8.314 -10.441 1.00 80.50 80 TYR A CA 1
ATOM 676 C C . TYR A 1 80 ? 20.249 -8.902 -11.857 1.00 80.50 80 TYR A C 1
ATOM 678 O O . TYR A 1 80 ? 20.565 -10.084 -12.005 1.00 80.50 80 TYR A O 1
ATOM 686 N N . GLY A 1 81 ? 19.914 -8.128 -12.888 1.00 74.50 81 GLY A N 1
ATOM 687 C CA . GLY A 1 81 ? 20.018 -8.552 -14.279 1.00 74.50 81 GLY A CA 1
ATOM 688 C C . GLY A 1 81 ? 21.463 -8.477 -14.764 1.00 74.50 81 GLY A C 1
ATOM 689 O O . GLY A 1 81 ? 22.007 -7.387 -14.926 1.00 74.50 81 GLY A O 1
ATOM 690 N N . GLU A 1 82 ? 22.077 -9.640 -14.985 1.00 54.88 82 GLU A N 1
ATOM 691 C CA . GLU A 1 82 ? 23.311 -9.787 -15.775 1.00 54.88 82 GLU A CA 1
ATOM 692 C C . GLU A 1 82 ? 23.049 -9.629 -17.281 1.00 54.88 82 GLU A C 1
ATOM 694 O O . GLU A 1 82 ? 22.069 -10.231 -17.786 1.00 54.88 82 GLU A O 1
#

Radius of gyration: 16.31 Å; chains: 1; bounding box: 44×23×41 Å

Sequence (82 aa):
MLNKQEFNRKMRRARRLTEQVIQLKWEILSNDELLTPFKGINSTTLDEAINCYIDYGELPLSNHFDDFYEAYKRAYEEQYGE

Foldseek 3Di:
DDDPVRVVVVVVVVVVVVVVLVVVLPVLDDPQQQQQAAAWPPDGGLSVQSCCCVVPVTAGPVNDNCSSVVSSVVSCCVVPPD

pLDDT: mean 90.53, std 7.45, range [54.88, 98.38]